Protein AF-A0A7I9YY06-F1 (afdb_monomer_lite)

Foldseek 3Di:
DAADAKQDQVFDFLDQDDVNPDTKGKHWPADIKGKDADDDDPVFQWGIKIAAAPPTWIWIDDPVDDTDIDHGDIDTDGDDDDDDDPDDPPDD

Radius of gyration: 16.15 Å; chains: 1; bounding box: 30×28×54 Å

Secondary structure (DSSP, 8-state):
----SBPPTT-EEEEPPGGGTT-EEEEEEES--EEEEPPP-SS--EEEEEEE-TT-EEEEE-TTSPPEEE-SEEEEEEPPPP----------

Sequence (92 aa):
MTATTLVPKSGTAVVEGANAGNSHVVYAADGPAYCDTAIPHHEDLRIAILTVPAGSRVYLGHAEHGYMGIAPGNYEIRRQREMAAWARMVID

pLDDT: mean 86.72, std 13.48, range [54.38, 98.69]

Organism: Mycobacterium bourgelatii (NCBI:txid1273442)

Structure (mmCIF, N/CA/C/O backbone):
data_AF-A0A7I9YY06-F1
#
_entry.id   AF-A0A7I9YY06-F1
#
loop_
_atom_site.group_PDB
_atom_site.id
_atom_site.type_symbol
_atom_site.label_atom_id
_atom_site.label_alt_id
_atom_site.label_comp_id
_atom_site.label_asym_id
_atom_site.label_entity_id
_atom_site.label_seq_id
_atom_site.pdbx_PDB_ins_code
_atom_site.Cartn_x
_atom_site.Cartn_y
_atom_site.Cartn_z
_atom_site.occupancy
_atom_site.B_iso_or_equiv
_atom_site.auth_seq_id
_atom_site.auth_comp_id
_atom_site.auth_asym_id
_atom_site.auth_atom_id
_atom_site.pdbx_PDB_model_num
ATOM 1 N N . MET A 1 1 ? 3.649 -12.191 3.364 1.00 81.75 1 MET A N 1
ATOM 2 C CA . MET A 1 1 ? 4.406 -11.136 4.073 1.00 81.75 1 MET A CA 1
ATOM 3 C C . MET A 1 1 ? 3.399 -10.124 4.588 1.00 81.75 1 MET A C 1
ATOM 5 O O . MET A 1 1 ? 2.375 -9.962 3.933 1.00 81.75 1 MET A O 1
ATOM 9 N N . THR A 1 2 ? 3.668 -9.496 5.728 1.00 96.00 2 THR A N 1
ATOM 10 C CA . THR A 1 2 ? 2.768 -8.522 6.363 1.00 96.00 2 THR A CA 1
ATOM 11 C C . THR A 1 2 ? 3.580 -7.274 6.665 1.00 96.00 2 THR A C 1
ATOM 13 O O . THR A 1 2 ? 4.657 -7.401 7.246 1.00 96.00 2 THR A O 1
ATOM 16 N N . ALA A 1 3 ? 3.096 -6.109 6.245 1.00 97.75 3 ALA A N 1
ATOM 17 C CA . ALA A 1 3 ? 3.749 -4.841 6.528 1.00 97.75 3 ALA A CA 1
ATOM 18 C C . ALA A 1 3 ? 3.492 -4.389 7.969 1.00 97.75 3 ALA A C 1
ATOM 20 O O . ALA A 1 3 ? 2.456 -4.718 8.553 1.00 97.75 3 ALA A O 1
ATOM 21 N N . THR A 1 4 ? 4.421 -3.618 8.531 1.00 98.25 4 THR A N 1
ATOM 22 C CA . THR A 1 4 ? 4.369 -3.194 9.943 1.00 98.25 4 THR A CA 1
ATOM 23 C C . THR A 1 4 ? 4.456 -1.684 10.148 1.00 98.25 4 THR A C 1
ATOM 25 O O . THR A 1 4 ? 4.006 -1.184 11.180 1.00 98.25 4 THR A O 1
ATOM 28 N N . THR A 1 5 ? 4.948 -0.930 9.164 1.00 98.44 5 THR A N 1
ATOM 29 C CA . THR A 1 5 ? 5.008 0.537 9.222 1.00 98.44 5 THR A CA 1
ATOM 30 C C . THR A 1 5 ? 3.643 1.138 8.930 1.00 98.44 5 THR A C 1
ATOM 32 O O . THR A 1 5 ? 3.076 0.910 7.866 1.00 98.44 5 THR A O 1
ATOM 35 N N . LEU A 1 6 ? 3.098 1.915 9.868 1.00 98.44 6 LEU A N 1
ATOM 36 C CA . LEU A 1 6 ? 1.801 2.568 9.702 1.00 98.44 6 LEU A CA 1
ATOM 37 C C . LEU A 1 6 ? 1.847 3.578 8.545 1.00 98.44 6 LEU A C 1
ATOM 39 O O . LEU A 1 6 ? 2.751 4.411 8.483 1.00 98.44 6 LEU A O 1
ATOM 43 N N . VAL A 1 7 ? 0.837 3.548 7.673 1.00 97.88 7 VAL A N 1
ATOM 44 C CA . VAL A 1 7 ? 0.639 4.591 6.659 1.00 97.88 7 VAL A CA 1
ATOM 45 C C . VAL A 1 7 ? 0.215 5.889 7.367 1.00 97.88 7 VAL A C 1
ATOM 47 O O . VAL A 1 7 ? -0.838 5.908 8.013 1.00 97.88 7 VAL A O 1
ATOM 50 N N . PRO A 1 8 ? 0.997 6.981 7.286 1.00 96.31 8 PRO A N 1
ATOM 51 C CA . PRO A 1 8 ? 0.646 8.242 7.927 1.00 96.31 8 PRO A CA 1
ATOM 52 C C . PRO A 1 8 ? -0.520 8.918 7.195 1.00 96.31 8 PRO A C 1
ATOM 54 O O . PRO A 1 8 ? -0.810 8.618 6.039 1.00 96.31 8 PRO A O 1
ATOM 57 N N . LYS A 1 9 ? -1.159 9.908 7.834 1.00 91.50 9 LYS A N 1
ATOM 58 C CA . LYS A 1 9 ? -2.260 10.676 7.213 1.00 91.50 9 LYS A CA 1
ATOM 59 C C . LYS A 1 9 ? -1.857 11.382 5.914 1.00 91.50 9 LYS A C 1
ATOM 61 O O . LYS A 1 9 ? -2.694 11.562 5.039 1.00 91.50 9 LYS A O 1
ATOM 66 N N . SER A 1 10 ? -0.590 11.774 5.789 1.00 91.19 10 SER A N 1
ATOM 67 C CA . SER A 1 10 ? -0.027 12.359 4.565 1.00 91.19 10 SER A CA 1
ATOM 68 C C . SER A 1 10 ? 0.165 11.342 3.432 1.00 91.19 10 SER A C 1
ATOM 70 O O . SER A 1 10 ? 0.441 11.743 2.305 1.00 91.19 10 SER A O 1
ATOM 72 N N . GLY A 1 11 ? 0.021 10.048 3.725 1.00 94.12 11 GLY A N 1
ATOM 73 C CA . GLY A 1 11 ? 0.284 8.940 2.817 1.00 94.12 11 GLY A CA 1
ATOM 74 C C . GLY A 1 11 ? 1.751 8.502 2.789 1.00 94.12 11 GLY A C 1
ATOM 75 O O . GLY A 1 11 ? 2.648 9.210 3.252 1.00 94.12 11 GLY A O 1
ATOM 76 N N . THR A 1 12 ? 1.978 7.309 2.240 1.00 95.19 12 THR A N 1
ATOM 77 C CA . THR A 1 12 ? 3.306 6.720 2.013 1.00 95.19 12 THR A CA 1
ATOM 78 C C . THR A 1 12 ? 3.615 6.740 0.523 1.00 95.19 12 THR A C 1
ATOM 80 O O . THR A 1 12 ? 2.911 6.101 -0.261 1.00 95.19 12 THR A O 1
ATOM 83 N N . ALA A 1 13 ? 4.661 7.456 0.113 1.00 92.75 13 ALA A N 1
ATOM 84 C CA . ALA A 1 13 ? 5.124 7.418 -1.270 1.00 92.75 13 ALA A CA 1
ATOM 85 C C . ALA A 1 13 ? 5.704 6.032 -1.588 1.00 92.75 13 ALA A C 1
ATOM 87 O O . ALA A 1 13 ? 6.574 5.538 -0.873 1.00 92.75 13 ALA A O 1
ATOM 88 N N . VAL A 1 14 ? 5.208 5.403 -2.653 1.00 91.06 14 VAL A N 1
ATOM 89 C CA . VAL A 1 14 ? 5.715 4.114 -3.157 1.00 91.06 14 VAL A CA 1
ATOM 90 C C . VAL A 1 14 ? 6.441 4.288 -4.488 1.00 91.06 14 VAL A C 1
ATOM 92 O O . VAL A 1 14 ? 7.408 3.594 -4.766 1.00 91.06 14 VAL A O 1
ATOM 95 N N . VAL A 1 15 ? 6.048 5.271 -5.294 1.00 86.25 15 VAL A N 1
ATOM 96 C CA . VAL A 1 15 ? 6.845 5.721 -6.439 1.00 86.25 15 VAL A CA 1
ATOM 97 C C . VAL A 1 15 ? 7.213 7.167 -6.177 1.00 86.25 15 VAL A C 1
ATOM 99 O O . VAL A 1 15 ? 6.322 7.976 -5.939 1.00 86.25 15 VAL A O 1
ATOM 102 N N . GLU A 1 16 ? 8.500 7.492 -6.225 1.00 75.31 16 GLU A N 1
ATOM 103 C CA . GLU A 1 16 ? 8.960 8.878 -6.246 1.00 75.31 16 GLU A CA 1
ATOM 104 C C . GLU A 1 16 ? 9.083 9.329 -7.701 1.00 75.31 16 GLU A C 1
ATOM 106 O O . GLU A 1 16 ? 9.802 8.719 -8.496 1.00 75.31 16 GLU A O 1
ATOM 111 N N . GLY A 1 17 ? 8.354 10.380 -8.075 1.00 61.38 17 GLY A N 1
ATOM 112 C CA . GLY A 1 17 ? 8.550 11.016 -9.372 1.00 61.38 17 GLY A CA 1
ATOM 113 C C . GLY A 1 17 ? 9.817 11.870 -9.373 1.00 61.38 17 GLY A C 1
ATOM 114 O O . GLY A 1 17 ? 10.074 12.591 -8.410 1.00 61.38 17 GLY A O 1
ATOM 115 N N . ALA A 1 18 ? 10.575 11.869 -10.473 1.00 54.38 18 ALA A N 1
ATOM 116 C CA . ALA A 1 18 ? 11.583 12.907 -10.689 1.00 54.38 18 ALA A CA 1
ATOM 117 C C . ALA A 1 18 ? 10.890 14.286 -10.658 1.00 54.38 18 ALA A C 1
ATOM 119 O O . ALA A 1 18 ? 9.850 14.469 -11.293 1.00 54.38 18 ALA A O 1
ATOM 120 N N . ASN A 1 19 ? 11.424 15.229 -9.874 1.00 55.16 19 ASN A N 1
ATOM 121 C CA . ASN A 1 19 ? 10.825 16.548 -9.619 1.00 55.16 19 ASN A CA 1
ATOM 122 C C . ASN A 1 19 ? 9.378 16.523 -9.074 1.00 55.16 19 ASN A C 1
ATOM 124 O O . ASN A 1 19 ? 8.586 17.400 -9.402 1.00 55.16 19 ASN A O 1
ATOM 128 N N . ALA A 1 20 ? 9.017 15.534 -8.245 1.00 55.84 20 ALA A N 1
ATOM 129 C CA . ALA A 1 20 ? 7.697 15.395 -7.601 1.00 55.84 20 ALA A CA 1
ATOM 130 C C . ALA A 1 20 ? 6.487 15.170 -8.542 1.00 55.84 20 ALA A C 1
ATOM 132 O O . ALA A 1 20 ? 5.407 14.829 -8.062 1.00 55.84 20 ALA A O 1
ATOM 133 N N . GLY A 1 21 ? 6.660 15.262 -9.864 1.00 54.84 21 GLY A N 1
ATOM 134 C CA . GLY A 1 21 ? 5.567 15.237 -10.847 1.00 54.84 21 GLY A CA 1
ATOM 135 C C . GLY A 1 21 ? 4.996 13.862 -11.210 1.00 54.84 21 GLY A C 1
ATOM 136 O O . GLY A 1 21 ? 4.223 13.774 -12.147 1.00 54.84 21 GLY A O 1
ATOM 137 N N . ASN A 1 22 ? 5.387 12.775 -10.533 1.00 58.06 22 ASN A N 1
ATOM 138 C CA . ASN A 1 22 ? 4.891 11.414 -10.829 1.00 58.06 22 ASN A CA 1
ATOM 139 C C . ASN A 1 22 ? 4.757 10.527 -9.576 1.00 58.06 22 ASN A C 1
ATOM 141 O O . ASN A 1 22 ? 4.740 9.293 -9.66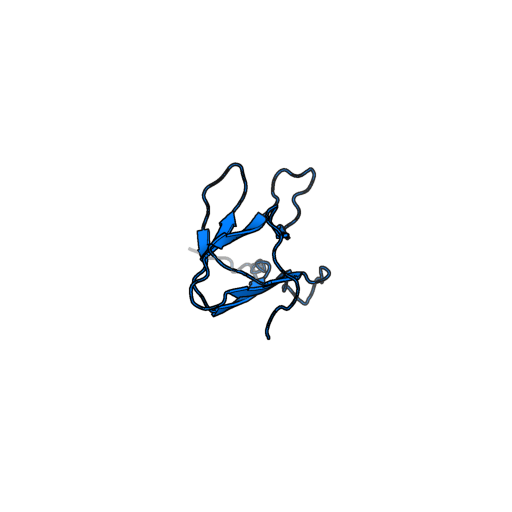3 1.00 58.06 22 ASN A O 1
ATOM 145 N N . SER A 1 23 ? 4.717 11.134 -8.388 1.00 82.00 23 SER A N 1
ATOM 146 C CA . SER A 1 23 ? 4.742 10.368 -7.144 1.00 82.00 23 SER A CA 1
ATOM 147 C C . SER A 1 23 ? 3.431 9.623 -6.913 1.00 82.00 23 SER A C 1
ATOM 149 O O . SER A 1 23 ? 2.378 10.247 -6.817 1.00 82.00 23 SER A O 1
ATOM 151 N N . HIS A 1 24 ? 3.482 8.300 -6.784 1.00 89.38 24 HIS A N 1
ATOM 152 C CA . HIS A 1 24 ? 2.309 7.511 -6.409 1.00 89.38 24 HIS A CA 1
ATOM 153 C C . HIS A 1 24 ? 2.342 7.246 -4.913 1.00 89.38 24 HIS A C 1
ATOM 155 O O . HIS A 1 24 ? 3.353 6.782 -4.374 1.00 89.38 24 HIS A O 1
ATOM 161 N N . VAL A 1 25 ? 1.230 7.546 -4.253 1.00 93.62 25 VAL A N 1
ATOM 162 C CA . VAL A 1 25 ? 1.129 7.556 -2.798 1.00 93.62 25 VAL A CA 1
ATOM 163 C C . VAL A 1 25 ? 0.008 6.622 -2.357 1.00 93.62 25 VAL A C 1
ATOM 165 O O . VAL A 1 25 ? -1.092 6.626 -2.915 1.00 93.62 25 VAL A O 1
ATOM 168 N N . VAL A 1 26 ? 0.311 5.802 -1.354 1.00 96.12 26 VAL A N 1
ATOM 169 C CA . VAL A 1 26 ? -0.649 4.965 -0.635 1.00 96.12 26 VAL A CA 1
ATOM 170 C C . VAL A 1 26 ? -1.272 5.794 0.481 1.00 96.12 26 VAL A C 1
ATOM 172 O O . VAL A 1 26 ? -0.564 6.298 1.352 1.00 96.12 26 VAL A O 1
ATOM 175 N N . TYR A 1 27 ? -2.596 5.891 0.485 1.00 95.94 27 TYR A N 1
ATOM 176 C CA . TYR A 1 27 ? -3.375 6.595 1.498 1.00 95.94 27 TYR A CA 1
ATOM 177 C C . TYR A 1 27 ? -4.264 5.621 2.263 1.00 95.94 27 TYR A C 1
ATOM 179 O O . TYR A 1 27 ? -5.044 4.884 1.659 1.00 95.94 27 TYR A O 1
ATOM 187 N N . ALA A 1 28 ? -4.194 5.661 3.592 1.00 96.19 28 ALA A N 1
ATOM 188 C CA . ALA A 1 28 ? -5.186 5.038 4.462 1.00 96.19 28 ALA A CA 1
ATOM 189 C C . ALA A 1 28 ? -6.361 6.012 4.633 1.00 96.19 28 ALA A C 1
ATOM 191 O O . ALA A 1 28 ? -6.256 6.992 5.369 1.00 96.19 28 ALA A O 1
ATOM 192 N N . ALA A 1 29 ? -7.449 5.787 3.896 1.00 91.44 29 ALA A N 1
ATOM 193 C CA . ALA A 1 29 ? -8.606 6.681 3.910 1.00 91.44 29 ALA A CA 1
ATOM 194 C C . ALA A 1 29 ? -9.562 6.400 5.070 1.00 91.44 29 ALA A C 1
ATOM 196 O O . ALA A 1 29 ? -10.152 7.331 5.611 1.00 91.44 29 ALA A O 1
ATOM 197 N N . ASP A 1 30 ? -9.711 5.130 5.439 1.00 92.44 30 ASP A N 1
ATOM 198 C CA . ASP A 1 30 ? -10.499 4.706 6.593 1.00 92.44 30 ASP A CA 1
ATOM 199 C C . ASP A 1 30 ? -9.829 3.493 7.245 1.00 92.44 30 ASP A C 1
ATOM 201 O O . ASP A 1 30 ? -9.332 2.610 6.542 1.00 92.44 30 ASP A O 1
ATOM 205 N N . GLY A 1 31 ? -9.789 3.458 8.575 1.00 94.88 31 GLY A N 1
ATOM 206 C CA . GLY A 1 31 ? -9.044 2.457 9.340 1.00 94.88 31 GLY A CA 1
ATOM 207 C C . GLY A 1 31 ? -7.512 2.504 9.158 1.00 94.88 31 GLY A C 1
ATOM 208 O O . GLY A 1 31 ? -6.976 3.284 8.367 1.00 94.88 31 GLY A O 1
ATOM 209 N N . PRO A 1 32 ? -6.763 1.6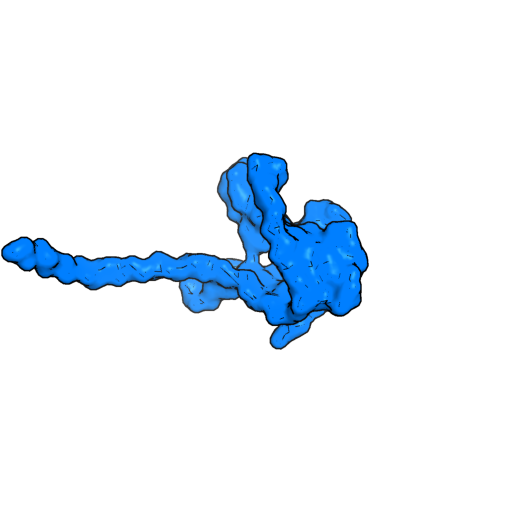85 9.920 1.00 97.31 32 PRO A N 1
ATOM 210 C CA . PRO A 1 32 ? -5.313 1.594 9.784 1.00 97.31 32 PRO A CA 1
ATOM 211 C C . PRO A 1 32 ? -4.923 0.829 8.514 1.00 97.31 32 PRO A C 1
ATOM 213 O O . PRO A 1 32 ? -5.612 -0.106 8.112 1.00 97.31 32 PRO A O 1
ATOM 216 N N . ALA A 1 33 ? -3.777 1.165 7.929 1.00 98.25 33 ALA A N 1
ATOM 217 C CA . ALA A 1 33 ? -3.098 0.346 6.929 1.00 98.25 33 ALA A CA 1
ATOM 218 C C . ALA A 1 33 ? -1.586 0.438 7.136 1.00 98.25 33 ALA A C 1
ATOM 220 O O . ALA A 1 33 ? -1.101 1.402 7.734 1.00 98.25 33 ALA A O 1
ATOM 221 N N . TYR A 1 34 ? -0.850 -0.553 6.639 1.00 98.56 34 TYR A N 1
ATOM 222 C CA . TYR A 1 34 ? 0.593 -0.649 6.842 1.00 98.56 34 TYR A CA 1
ATOM 223 C C . TYR A 1 34 ? 1.318 -0.806 5.512 1.00 98.56 34 TYR A C 1
ATOM 225 O O . TYR A 1 34 ? 0.871 -1.571 4.660 1.00 98.56 34 TYR A O 1
ATOM 233 N N . CYS A 1 35 ? 2.423 -0.090 5.329 1.00 98.31 35 CYS A N 1
ATOM 234 C CA . CYS A 1 35 ? 3.190 -0.087 4.092 1.00 98.31 35 CYS A CA 1
ATOM 235 C C . CYS A 1 35 ? 4.689 -0.020 4.390 1.00 98.31 35 CYS A C 1
ATOM 237 O O . CYS A 1 35 ? 5.184 1.018 4.825 1.00 98.31 35 CYS A O 1
ATOM 239 N N . ASP A 1 36 ? 5.405 -1.103 4.094 1.00 97.62 36 ASP A N 1
ATOM 240 C CA . ASP A 1 36 ? 6.864 -1.170 4.202 1.00 97.62 36 ASP A CA 1
ATOM 241 C C . ASP A 1 36 ? 7.463 -1.002 2.801 1.00 97.62 36 ASP A C 1
ATOM 243 O O . ASP A 1 36 ? 7.267 -1.860 1.934 1.00 97.62 36 ASP A O 1
ATOM 247 N N . THR A 1 37 ? 8.157 0.112 2.557 1.00 95.44 37 THR A N 1
ATOM 248 C CA . THR A 1 37 ? 8.823 0.382 1.276 1.00 95.44 37 THR A CA 1
ATOM 249 C C . THR A 1 37 ? 10.168 -0.336 1.196 1.00 95.44 37 THR A C 1
ATOM 251 O O . THR A 1 37 ? 10.893 -0.479 2.180 1.00 95.44 37 THR A O 1
ATOM 254 N N . ALA A 1 38 ? 10.497 -0.821 0.005 1.00 91.62 38 ALA A N 1
ATOM 255 C CA . ALA A 1 38 ? 11.760 -1.474 -0.285 1.00 91.62 38 ALA A CA 1
ATOM 256 C C . ALA A 1 38 ? 12.763 -0.474 -0.865 1.00 91.62 38 ALA A C 1
ATOM 258 O O . ALA A 1 38 ? 12.403 0.473 -1.568 1.00 91.62 38 ALA A O 1
ATOM 259 N N . ILE A 1 39 ? 14.045 -0.728 -0.612 1.00 88.81 39 ILE A N 1
ATOM 260 C CA . ILE A 1 39 ? 15.127 -0.042 -1.315 1.00 88.81 39 ILE A CA 1
ATOM 261 C C . ILE A 1 39 ? 15.090 -0.507 -2.781 1.00 88.81 39 ILE A C 1
ATOM 263 O O . ILE A 1 39 ? 15.069 -1.718 -3.013 1.00 88.81 39 ILE A O 1
ATOM 267 N N . PRO A 1 40 ? 15.087 0.406 -3.771 1.00 84.62 40 PRO A N 1
ATOM 268 C CA . PRO A 1 40 ? 15.042 0.029 -5.179 1.00 84.62 40 PRO A CA 1
ATOM 269 C C . PRO A 1 40 ? 16.165 -0.940 -5.569 1.00 84.62 40 PRO A C 1
ATOM 271 O O . PRO A 1 40 ? 17.340 -0.674 -5.317 1.00 84.62 40 PRO A O 1
ATOM 274 N N . HIS A 1 41 ? 15.804 -2.033 -6.243 1.00 86.31 41 HIS A N 1
ATOM 275 C CA . HIS A 1 41 ? 16.739 -3.009 -6.798 1.00 86.31 41 HIS A CA 1
ATOM 276 C C . HIS A 1 41 ? 16.406 -3.281 -8.272 1.00 86.31 41 HIS A C 1
ATOM 278 O O . HIS A 1 41 ? 15.261 -3.150 -8.700 1.00 86.31 41 HIS A O 1
ATOM 284 N N . HIS A 1 42 ? 17.410 -3.626 -9.078 1.00 82.38 42 HIS A N 1
ATOM 285 C CA . HIS A 1 42 ? 17.223 -3.831 -10.520 1.00 82.38 42 HIS A CA 1
ATOM 286 C C . HIS A 1 42 ? 16.665 -5.225 -10.855 1.00 82.38 42 HIS A C 1
ATOM 288 O O . HIS A 1 42 ? 15.955 -5.378 -11.845 1.00 82.38 42 HIS A O 1
ATOM 294 N N . GLU A 1 43 ? 16.937 -6.226 -10.013 1.00 86.94 43 GLU A N 1
ATOM 295 C CA . GLU A 1 43 ? 16.422 -7.595 -10.179 1.00 86.94 43 GLU A CA 1
ATOM 296 C C . GLU A 1 43 ? 15.155 -7.862 -9.353 1.00 86.94 43 GLU A C 1
ATOM 298 O O . GLU A 1 43 ? 14.285 -8.622 -9.780 1.00 86.94 43 GLU A O 1
ATOM 303 N N . ASP A 1 44 ? 15.032 -7.220 -8.182 1.00 89.94 44 ASP A N 1
ATOM 304 C CA . ASP A 1 44 ? 13.828 -7.294 -7.350 1.00 89.94 44 ASP A CA 1
ATOM 305 C C . ASP A 1 44 ? 12.981 -6.064 -7.652 1.00 89.94 44 ASP A C 1
ATOM 307 O O . ASP A 1 44 ? 13.282 -4.947 -7.239 1.00 89.94 44 ASP A O 1
ATOM 311 N N . LEU A 1 45 ? 11.916 -6.286 -8.414 1.00 89.81 45 LEU A N 1
ATOM 312 C CA . LEU A 1 45 ? 11.007 -5.230 -8.840 1.00 89.81 45 LEU A CA 1
ATOM 313 C C . LEU A 1 45 ? 10.050 -4.793 -7.732 1.00 89.81 45 LEU A C 1
ATOM 315 O O . LEU A 1 45 ? 9.226 -3.909 -7.971 1.00 89.81 45 LEU A O 1
ATOM 319 N N . ARG A 1 46 ? 10.098 -5.414 -6.552 1.00 93.62 46 ARG A N 1
ATOM 320 C CA . ARG A 1 46 ? 9.264 -5.027 -5.421 1.00 93.62 46 ARG A CA 1
ATOM 321 C C . ARG A 1 46 ? 9.571 -3.598 -4.984 1.00 93.62 46 ARG A C 1
ATOM 323 O O . ARG A 1 46 ? 10.711 -3.196 -4.788 1.00 93.62 46 ARG A O 1
ATOM 330 N N . ILE A 1 47 ? 8.495 -2.855 -4.793 1.00 93.75 47 ILE A N 1
ATOM 331 C CA . ILE A 1 47 ? 8.484 -1.473 -4.335 1.00 93.75 47 ILE A CA 1
ATOM 332 C C . ILE A 1 47 ? 8.063 -1.414 -2.871 1.00 93.75 47 ILE A C 1
ATOM 334 O O . ILE A 1 47 ? 8.651 -0.675 -2.089 1.00 93.75 47 ILE A O 1
ATOM 338 N N . ALA A 1 48 ? 7.032 -2.173 -2.497 1.00 95.88 48 ALA A N 1
ATOM 339 C CA . ALA A 1 48 ? 6.518 -2.180 -1.137 1.00 95.88 48 ALA A CA 1
ATOM 340 C C . ALA A 1 48 ? 5.720 -3.449 -0.832 1.00 95.88 48 ALA A C 1
ATOM 342 O O . ALA A 1 48 ? 5.184 -4.101 -1.735 1.00 95.88 48 ALA A O 1
ATOM 343 N N . ILE A 1 49 ? 5.597 -3.755 0.456 1.00 97.88 49 ILE A N 1
ATOM 344 C CA . ILE A 1 49 ? 4.563 -4.644 0.987 1.00 97.88 49 ILE A CA 1
ATOM 345 C C . ILE A 1 49 ? 3.462 -3.770 1.582 1.00 97.88 49 ILE A C 1
ATOM 347 O O . ILE A 1 49 ? 3.754 -2.863 2.359 1.00 97.88 49 ILE A O 1
ATOM 351 N N . LEU A 1 50 ? 2.208 -4.049 1.228 1.00 98.38 50 LEU A N 1
ATOM 352 C CA . LEU A 1 50 ? 1.025 -3.352 1.728 1.00 98.38 50 LEU A CA 1
ATOM 353 C C . LEU A 1 50 ? 0.123 -4.338 2.472 1.00 98.38 50 LEU A C 1
ATOM 355 O O . LEU A 1 50 ? -0.283 -5.358 1.915 1.00 98.38 50 LEU A O 1
ATOM 359 N N . THR A 1 51 ? -0.246 -4.002 3.702 1.00 98.69 51 THR A N 1
ATOM 360 C CA . THR A 1 51 ? -1.246 -4.730 4.487 1.00 98.69 51 THR A CA 1
ATOM 361 C C . THR A 1 51 ? -2.447 -3.830 4.737 1.00 98.69 51 THR A C 1
ATOM 363 O O . THR A 1 51 ? -2.331 -2.772 5.360 1.00 98.69 51 THR A O 1
ATOM 366 N N . VAL A 1 52 ? -3.612 -4.285 4.275 1.00 98.31 52 VAL A N 1
ATOM 367 C CA . VAL A 1 52 ? -4.913 -3.637 4.452 1.00 98.31 52 VAL A CA 1
ATOM 368 C C . VAL A 1 52 ? -5.775 -4.526 5.359 1.00 98.31 52 VAL A C 1
ATOM 370 O O . VAL A 1 52 ? -6.29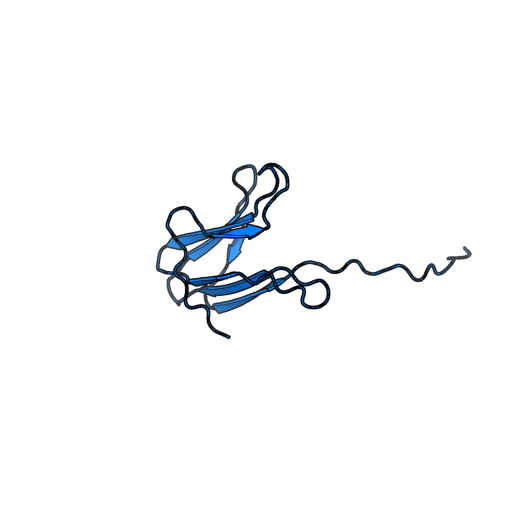4 -5.546 4.899 1.00 98.31 52 VAL A O 1
ATOM 373 N N . PRO A 1 53 ? -5.905 -4.197 6.655 1.00 98.19 53 PRO A N 1
ATOM 374 C CA . PRO A 1 53 ? -6.791 -4.897 7.579 1.00 98.19 53 PRO A CA 1
ATOM 375 C C . PRO A 1 53 ? -8.255 -4.908 7.122 1.00 98.19 53 PRO A C 1
ATOM 377 O O . PRO A 1 53 ? -8.709 -4.042 6.372 1.00 98.19 53 PRO A O 1
ATOM 380 N N . ALA A 1 54 ? -9.020 -5.886 7.610 1.00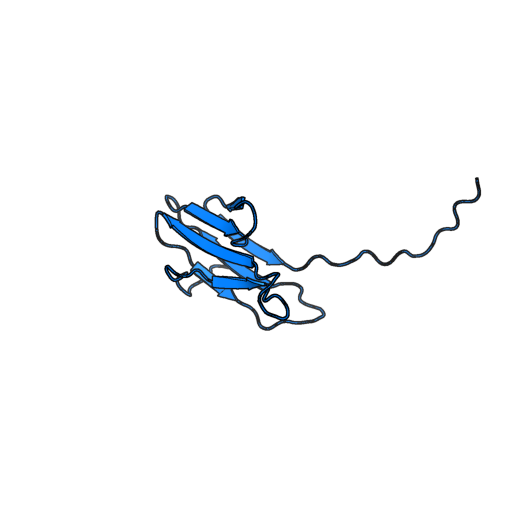 97.88 54 ALA A N 1
ATOM 381 C CA . ALA A 1 54 ? -10.464 -5.917 7.403 1.00 97.88 54 ALA A CA 1
ATOM 382 C C . ALA A 1 54 ? -11.120 -4.649 7.976 1.00 97.88 54 ALA A C 1
ATOM 384 O O . ALA A 1 54 ? -10.784 -4.213 9.074 1.00 97.88 54 ALA A O 1
ATOM 385 N N . GLY A 1 55 ? -12.057 -4.069 7.225 1.00 97.06 55 GLY A N 1
ATOM 386 C CA . GLY A 1 55 ? -12.717 -2.810 7.586 1.00 97.06 55 GLY A CA 1
ATOM 387 C C . GLY A 1 55 ? -11.943 -1.548 7.193 1.00 97.06 55 GLY A C 1
ATOM 388 O O . GLY A 1 55 ? -12.538 -0.476 7.188 1.00 97.06 55 GLY A O 1
ATOM 389 N N . SER A 1 56 ? -10.671 -1.660 6.798 1.00 97.69 56 SER A N 1
ATOM 390 C CA . SER A 1 56 ? -9.898 -0.525 6.295 1.00 97.69 56 SER A CA 1
ATOM 391 C C . SER A 1 56 ? -10.125 -0.280 4.801 1.00 97.69 56 SER A C 1
ATOM 393 O O . SER A 1 56 ? -10.477 -1.184 4.037 1.00 97.69 56 SER A O 1
ATOM 395 N N . ARG A 1 57 ? -9.879 0.958 4.368 1.00 95.75 57 ARG A N 1
ATOM 396 C CA . ARG A 1 57 ? -9.928 1.399 2.971 1.00 95.75 57 ARG A CA 1
ATOM 397 C C . ARG A 1 57 ? -8.632 2.097 2.603 1.00 95.75 57 ARG A C 1
ATOM 399 O O . ARG A 1 57 ? -8.270 3.108 3.207 1.00 95.75 57 ARG A O 1
ATOM 406 N N . VAL A 1 58 ? -7.966 1.575 1.580 1.00 97.75 58 VAL A N 1
ATOM 407 C CA . VAL A 1 58 ? -6.735 2.150 1.040 1.00 97.75 58 VAL A CA 1
ATOM 408 C C . VAL A 1 58 ? -6.959 2.617 -0.386 1.00 97.75 58 VAL A C 1
ATOM 410 O O . VAL A 1 58 ? -7.638 1.944 -1.163 1.00 97.75 58 VAL A O 1
ATOM 413 N N . TYR A 1 59 ? -6.350 3.747 -0.729 1.00 95.81 59 TYR A N 1
ATOM 414 C CA . TYR A 1 59 ? -6.253 4.211 -2.104 1.00 95.81 59 TYR A CA 1
ATOM 415 C C . TYR A 1 59 ? -4.797 4.368 -2.522 1.00 95.81 59 TYR A C 1
ATOM 417 O O . TYR A 1 59 ? -3.981 4.895 -1.768 1.00 95.81 59 TYR A O 1
ATOM 425 N N . LEU A 1 60 ? -4.492 3.951 -3.746 1.00 94.31 60 LEU A N 1
ATOM 426 C CA . LEU A 1 60 ? -3.276 4.334 -4.449 1.00 94.31 60 LEU A CA 1
ATOM 427 C C . LEU A 1 60 ? -3.634 5.460 -5.414 1.00 94.31 60 LEU A C 1
ATOM 429 O O . LEU A 1 60 ? -4.538 5.298 -6.236 1.00 94.31 60 LEU A O 1
ATOM 433 N N . GLY A 1 61 ? -2.953 6.594 -5.316 1.00 89.69 61 GLY A N 1
ATOM 434 C CA . GLY A 1 61 ? -3.259 7.733 -6.173 1.00 89.69 61 GLY A CA 1
ATOM 435 C C . GLY A 1 61 ? -2.088 8.677 -6.368 1.00 89.69 61 GLY A C 1
ATOM 436 O O . GLY A 1 61 ? -1.081 8.623 -5.659 1.00 89.69 61 GLY A O 1
ATOM 437 N N . HIS A 1 62 ? -2.268 9.553 -7.344 1.00 81.31 62 HIS A N 1
ATOM 438 C CA . HIS A 1 62 ? -1.459 10.737 -7.575 1.00 81.31 62 HIS A CA 1
ATOM 439 C C . HIS A 1 62 ? -2.388 11.948 -7.450 1.00 81.31 62 HIS A C 1
ATOM 441 O O . HIS A 1 62 ? -3.526 11.872 -7.902 1.00 81.31 62 HIS A O 1
ATOM 447 N N . ALA A 1 63 ? -1.940 13.043 -6.832 1.00 71.75 63 ALA A N 1
ATOM 448 C CA . ALA A 1 63 ? -2.817 14.175 -6.507 1.00 71.75 63 ALA A CA 1
ATOM 449 C C . ALA A 1 63 ? -3.468 14.829 -7.745 1.00 71.75 63 ALA A C 1
ATOM 451 O O . ALA A 1 63 ? -4.571 15.357 -7.640 1.00 71.75 63 ALA A O 1
ATOM 452 N N . GLU A 1 64 ? -2.815 14.763 -8.913 1.00 70.00 64 GLU A N 1
ATOM 453 C CA . GLU A 1 64 ? -3.356 15.254 -10.193 1.00 70.00 64 GLU A CA 1
ATOM 454 C C . GLU A 1 64 ? -4.300 14.265 -10.905 1.00 70.00 64 GLU A C 1
ATOM 456 O O . GLU A 1 64 ? -4.915 14.615 -11.915 1.00 70.00 64 GLU A O 1
ATOM 461 N N . HIS A 1 65 ? -4.438 13.026 -10.424 1.00 75.50 65 HIS A N 1
ATOM 462 C CA . HIS A 1 65 ? -5.186 11.966 -11.106 1.00 75.50 65 HIS A CA 1
ATOM 463 C C . HIS A 1 65 ? -6.188 11.257 -10.183 1.00 75.50 65 HIS A C 1
ATOM 465 O O . HIS A 1 65 ? -6.306 11.536 -8.993 1.00 75.50 65 HIS A O 1
ATOM 471 N N . GLY A 1 66 ? -6.955 10.328 -10.759 1.00 80.81 66 GLY A N 1
ATOM 472 C CA . GLY A 1 66 ? -7.897 9.498 -10.014 1.00 80.81 66 GLY A CA 1
ATOM 473 C C . GLY A 1 66 ? -7.211 8.534 -9.040 1.00 80.81 66 GLY A C 1
ATOM 474 O O . GLY A 1 66 ? -6.060 8.138 -9.217 1.00 80.81 66 GLY A O 1
ATOM 475 N N . TYR A 1 67 ? -7.962 8.126 -8.019 1.00 91.12 67 TYR A N 1
ATOM 476 C CA . TYR A 1 67 ? -7.527 7.168 -7.008 1.00 91.12 67 TYR A CA 1
ATOM 477 C C . TYR A 1 67 ? -8.030 5.761 -7.342 1.00 91.12 67 TYR A C 1
ATOM 479 O O . TYR A 1 67 ? -9.189 5.580 -7.720 1.00 91.12 67 TYR A O 1
ATOM 487 N N . MET A 1 68 ? -7.183 4.753 -7.138 1.00 93.25 68 MET A N 1
ATOM 488 C CA . MET A 1 68 ? -7.549 3.340 -7.238 1.00 93.25 68 MET A CA 1
ATOM 489 C C . MET A 1 68 ? -7.728 2.743 -5.844 1.00 93.25 68 MET A C 1
ATOM 491 O O . MET A 1 68 ? -6.812 2.788 -5.024 1.00 93.25 68 MET A O 1
ATOM 495 N N . GLY A 1 69 ? -8.906 2.183 -5.571 1.00 95.44 69 GLY A N 1
ATOM 496 C CA . GLY A 1 69 ? -9.189 1.510 -4.303 1.00 95.44 69 GLY A CA 1
ATOM 497 C C . GLY A 1 69 ? -8.510 0.145 -4.208 1.00 95.44 69 GLY A C 1
ATOM 498 O O . GLY A 1 69 ? -8.518 -0.624 -5.169 1.00 95.44 69 GLY A O 1
ATOM 499 N N . ILE A 1 70 ? -7.966 -0.170 -3.034 1.00 96.69 70 ILE A N 1
ATOM 500 C CA . ILE A 1 70 ? -7.370 -1.469 -2.706 1.00 96.69 70 ILE A CA 1
ATOM 501 C C . ILE A 1 70 ? -8.172 -2.084 -1.556 1.00 96.69 70 ILE A C 1
ATOM 503 O O . ILE A 1 70 ? -8.302 -1.496 -0.481 1.00 96.69 70 ILE A O 1
ATOM 507 N N . ALA A 1 71 ? -8.737 -3.267 -1.798 1.00 96.75 71 ALA A N 1
ATOM 508 C CA . ALA A 1 71 ? -9.534 -4.003 -0.820 1.00 96.75 71 ALA A CA 1
ATOM 509 C C . ALA A 1 71 ? -8.658 -4.596 0.306 1.00 96.75 71 ALA A C 1
ATOM 511 O O . ALA A 1 71 ? -7.447 -4.740 0.122 1.00 96.75 71 ALA A O 1
ATOM 512 N N . PRO A 1 72 ? -9.243 -5.006 1.448 1.00 98.00 72 PRO A N 1
ATOM 513 C CA . PRO A 1 72 ? -8.521 -5.722 2.497 1.00 98.00 72 PRO A CA 1
ATOM 514 C C . PRO A 1 72 ? -7.703 -6.912 1.977 1.00 98.00 72 PRO A C 1
ATOM 516 O O . PRO A 1 72 ? -8.166 -7.662 1.120 1.00 98.00 72 PRO A O 1
ATOM 519 N N . GLY A 1 73 ? -6.487 -7.086 2.494 1.00 97.94 73 GLY A N 1
ATOM 520 C CA . GLY A 1 73 ? -5.552 -8.120 2.053 1.00 97.94 73 GLY A CA 1
ATOM 521 C C . GLY A 1 73 ? -4.084 -7.768 2.300 1.00 97.94 73 GLY A C 1
ATOM 522 O O . GLY A 1 73 ? -3.758 -6.715 2.845 1.00 97.94 73 GLY A O 1
ATOM 523 N N . ASN A 1 74 ? -3.193 -8.671 1.887 1.00 98.19 74 ASN A N 1
ATOM 524 C CA . ASN A 1 74 ? -1.747 -8.449 1.874 1.00 98.19 74 ASN A CA 1
ATOM 525 C C . ASN A 1 74 ? -1.263 -8.465 0.426 1.00 98.19 74 ASN A C 1
ATOM 527 O O . ASN A 1 74 ? -1.491 -9.444 -0.285 1.00 98.19 74 ASN A O 1
ATOM 531 N N . TYR A 1 75 ? -0.590 -7.399 0.011 1.00 97.62 75 TYR A N 1
ATOM 532 C CA . TYR A 1 75 ? -0.200 -7.163 -1.370 1.00 97.62 75 TYR A CA 1
ATOM 533 C C . TYR A 1 75 ? 1.289 -6.878 -1.474 1.00 97.62 75 TYR A C 1
ATOM 535 O O . TYR A 1 75 ? 1.905 -6.299 -0.577 1.00 97.62 75 TYR A O 1
ATOM 543 N N . GLU A 1 76 ? 1.843 -7.239 -2.622 1.00 96.31 76 GLU A N 1
ATOM 544 C CA . GLU A 1 76 ? 3.139 -6.760 -3.063 1.00 96.31 76 GLU A CA 1
ATOM 545 C C . GLU A 1 76 ? 2.926 -5.747 -4.186 1.00 96.31 76 GLU A C 1
ATOM 547 O O . GLU A 1 76 ? 2.261 -6.040 -5.182 1.00 96.31 76 GLU A O 1
ATOM 552 N N . ILE A 1 77 ? 3.490 -4.553 -4.025 1.00 93.94 77 ILE A N 1
ATOM 553 C CA . ILE A 1 77 ? 3.516 -3.522 -5.062 1.00 93.94 77 ILE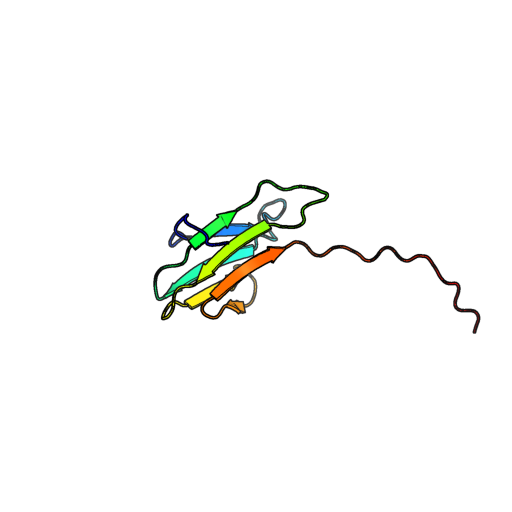 A CA 1
ATOM 554 C C . ILE A 1 77 ? 4.834 -3.681 -5.813 1.00 93.94 77 ILE A C 1
ATOM 556 O O . ILE A 1 77 ? 5.895 -3.713 -5.189 1.00 93.94 77 ILE A O 1
ATOM 560 N N . ARG A 1 78 ? 4.781 -3.791 -7.143 1.00 93.06 78 ARG A N 1
ATOM 561 C CA . ARG A 1 78 ? 5.947 -4.0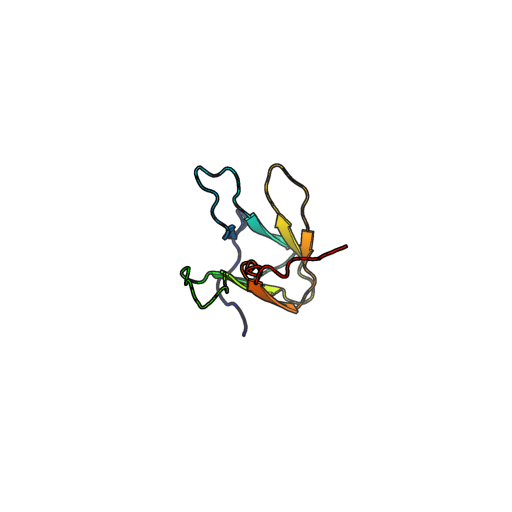78 -7.994 1.00 93.06 78 ARG A CA 1
ATOM 562 C C . ARG A 1 78 ? 6.047 -3.097 -9.155 1.00 93.06 78 ARG A C 1
ATOM 564 O O . ARG A 1 78 ? 5.033 -2.598 -9.639 1.00 93.06 78 ARG A O 1
ATOM 571 N N . ARG A 1 79 ? 7.266 -2.875 -9.646 1.00 88.19 79 ARG A N 1
ATOM 572 C CA . ARG A 1 79 ? 7.517 -2.236 -10.941 1.00 88.19 79 ARG A CA 1
ATOM 573 C C . ARG A 1 79 ? 7.093 -3.170 -12.068 1.00 88.19 79 ARG A C 1
ATOM 575 O O . ARG A 1 79 ? 7.247 -4.390 -11.976 1.00 88.19 79 ARG A O 1
ATOM 582 N N . GLN A 1 80 ? 6.618 -2.579 -13.158 1.00 85.69 80 GLN A N 1
ATOM 583 C CA . GLN A 1 80 ? 6.489 -3.293 -14.418 1.00 85.69 80 GLN A CA 1
ATOM 584 C C . GLN A 1 80 ? 7.887 -3.606 -14.963 1.00 85.69 80 GLN A C 1
ATOM 586 O O . GLN A 1 80 ? 8.796 -2.780 -14.891 1.00 85.69 80 GLN A O 1
ATOM 591 N N . ARG A 1 81 ? 8.047 -4.802 -15.530 1.00 80.88 81 ARG A N 1
ATOM 592 C CA . ARG A 1 81 ? 9.193 -5.136 -16.375 1.00 80.88 81 ARG A CA 1
ATOM 593 C C . ARG A 1 81 ? 8.783 -4.961 -17.826 1.00 80.88 81 ARG A C 1
ATOM 595 O O . ARG A 1 81 ? 7.781 -5.544 -18.236 1.00 80.88 81 ARG A O 1
ATOM 602 N N . GLU A 1 82 ? 9.550 -4.203 -18.597 1.00 76.00 82 GLU A N 1
ATOM 603 C CA . GLU A 1 82 ? 9.381 -4.200 -20.048 1.00 76.00 82 GLU A CA 1
ATOM 604 C C . GLU A 1 82 ? 9.703 -5.589 -20.610 1.00 76.00 82 GLU A C 1
ATOM 606 O O . GLU A 1 82 ? 10.695 -6.222 -20.239 1.00 76.00 82 GLU A O 1
ATOM 611 N N . MET A 1 83 ? 8.847 -6.086 -21.502 1.00 70.88 83 MET A N 1
ATOM 612 C CA . MET A 1 83 ? 9.152 -7.276 -22.284 1.00 70.88 83 MET A CA 1
ATOM 613 C C . MET A 1 83 ? 10.069 -6.845 -23.430 1.00 70.88 83 MET A C 1
ATOM 615 O O . MET A 1 83 ? 9.610 -6.217 -24.380 1.00 70.88 83 MET A O 1
ATOM 619 N N . ALA A 1 84 ? 11.364 -7.155 -23.339 1.00 69.12 84 ALA A N 1
ATOM 620 C CA . ALA A 1 84 ? 12.288 -6.899 -24.437 1.00 69.12 84 ALA A CA 1
ATOM 621 C C . ALA A 1 84 ? 11.836 -7.698 -25.670 1.00 69.12 84 ALA A C 1
ATOM 623 O O . ALA A 1 84 ? 11.722 -8.927 -25.623 1.00 69.12 84 ALA A O 1
ATOM 624 N N . ALA A 1 85 ? 11.550 -6.996 -26.765 1.00 60.44 85 ALA A N 1
ATOM 625 C CA . ALA A 1 85 ? 11.232 -7.624 -28.033 1.00 60.44 85 ALA A CA 1
ATOM 626 C C . ALA A 1 85 ? 12.482 -8.355 -28.533 1.00 60.44 85 ALA A C 1
ATOM 628 O O . ALA A 1 85 ? 13.425 -7.736 -29.024 1.00 60.44 85 ALA A O 1
ATOM 629 N N . TRP A 1 86 ? 12.492 -9.685 -28.462 1.00 59.41 86 TRP A N 1
ATOM 630 C CA . TRP A 1 86 ? 13.229 -10.419 -29.478 1.00 59.41 86 TRP A CA 1
ATOM 631 C C . TRP A 1 86 ? 12.476 -10.114 -30.778 1.00 59.41 86 TRP A C 1
ATOM 633 O O . TRP A 1 86 ? 11.329 -10.517 -30.963 1.00 59.41 86 TRP A O 1
ATOM 643 N N . ALA A 1 87 ? 13.033 -9.243 -31.610 1.00 59.34 87 ALA A N 1
ATOM 644 C CA . ALA A 1 87 ? 12.377 -8.818 -32.833 1.00 59.34 87 ALA A CA 1
ATOM 645 C C . ALA A 1 87 ? 12.135 -10.050 -33.724 1.00 59.34 87 ALA A C 1
ATOM 647 O O . ALA A 1 87 ? 13.062 -10.567 -34.345 1.00 59.34 87 ALA A O 1
ATOM 648 N N . ARG A 1 88 ? 10.894 -10.547 -33.794 1.00 62.59 88 ARG A N 1
ATOM 649 C CA . ARG A 1 88 ? 10.472 -11.387 -34.915 1.00 62.59 88 ARG A CA 1
ATOM 650 C C . ARG A 1 88 ? 10.115 -10.434 -36.042 1.00 62.59 88 ARG A C 1
ATOM 652 O O . ARG A 1 88 ? 9.166 -9.665 -35.923 1.00 62.59 88 ARG A O 1
ATOM 659 N N . MET A 1 89 ? 10.871 -10.498 -37.130 1.00 69.06 89 MET A N 1
ATOM 660 C CA . MET A 1 89 ? 10.425 -9.957 -38.406 1.00 69.06 89 MET A CA 1
ATOM 661 C C . MET A 1 89 ? 9.124 -10.681 -38.773 1.00 69.06 89 MET A C 1
ATOM 663 O O . MET A 1 89 ? 9.135 -11.890 -39.008 1.00 69.06 89 MET A O 1
ATOM 667 N N . VAL A 1 90 ? 8.000 -9.967 -38.732 1.00 66.69 90 VAL A N 1
ATOM 668 C CA . VAL A 1 90 ? 6.766 -10.423 -39.371 1.00 66.69 90 VAL A CA 1
ATOM 669 C C . VAL A 1 90 ? 6.954 -10.112 -40.845 1.00 66.69 90 VAL A C 1
ATOM 671 O O . VAL A 1 90 ? 6.988 -8.950 -41.239 1.00 66.69 90 VAL A O 1
ATOM 674 N N . ILE A 1 91 ? 7.205 -11.158 -41.619 1.00 61.62 91 ILE A N 1
ATOM 675 C CA . ILE A 1 91 ? 7.160 -11.097 -43.072 1.00 61.62 91 ILE A CA 1
ATOM 676 C C . ILE A 1 91 ? 5.689 -11.357 -43.394 1.00 61.62 91 ILE A C 1
ATOM 678 O O . ILE A 1 91 ? 5.183 -12.407 -42.995 1.00 61.62 91 ILE A O 1
ATOM 682 N N . ASP A 1 92 ? 5.019 -10.347 -43.948 1.00 60.53 92 ASP A N 1
ATOM 683 C CA . ASP A 1 92 ? 3.654 -10.440 -44.491 1.00 60.53 92 ASP A CA 1
ATOM 684 C C . ASP A 1 92 ? 3.507 -11.649 -45.433 1.00 60.53 92 ASP A C 1
ATOM 686 O O . ASP A 1 92 ? 4.468 -11.915 -46.199 1.00 60.53 92 ASP A O 1
#